Protein AF-A0A6I5CPD0-F1 (afdb_monomer)

Structure (mmCIF, N/CA/C/O backbone):
data_AF-A0A6I5CPD0-F1
#
_entry.id   AF-A0A6I5CPD0-F1
#
loop_
_atom_site.group_PDB
_atom_site.id
_atom_site.type_symbol
_atom_site.label_atom_id
_atom_site.label_alt_id
_atom_site.label_comp_id
_atom_site.label_asym_id
_atom_site.label_entity_id
_atom_site.label_seq_id
_atom_site.pdbx_PDB_ins_code
_atom_site.Cartn_x
_atom_site.Cartn_y
_atom_site.Cartn_z
_atom_site.occupancy
_atom_site.B_iso_or_equiv
_atom_site.auth_seq_id
_atom_site.auth_comp_id
_atom_site.auth_asym_id
_atom_site.auth_atom_id
_atom_site.pdbx_PDB_model_num
ATOM 1 N N . ARG A 1 1 ? 8.967 -17.301 8.959 1.00 44.94 1 ARG A N 1
ATOM 2 C CA . ARG A 1 1 ? 9.416 -17.117 7.555 1.00 44.94 1 ARG A CA 1
ATOM 3 C C . ARG A 1 1 ? 8.310 -17.687 6.688 1.00 44.94 1 ARG A C 1
ATOM 5 O O . ARG A 1 1 ? 8.129 -18.886 6.740 1.00 44.94 1 ARG A O 1
ATOM 12 N N . GLY A 1 2 ? 7.437 -16.948 6.027 1.00 44.00 2 GLY A N 1
ATOM 13 C CA . GLY A 1 2 ? 7.401 -15.545 5.593 1.00 44.00 2 GLY A CA 1
ATOM 14 C C . GLY A 1 2 ? 6.470 -15.422 4.369 1.00 44.00 2 GLY A C 1
ATOM 15 O O . GLY A 1 2 ? 5.999 -14.338 4.059 1.00 44.00 2 GLY A O 1
ATOM 16 N N . ASP A 1 3 ? 6.144 -16.559 3.746 1.00 46.19 3 ASP A N 1
ATOM 17 C CA . ASP A 1 3 ? 5.375 -16.657 2.503 1.00 46.19 3 ASP A CA 1
ATOM 18 C C . ASP A 1 3 ? 3.861 -16.877 2.708 1.00 46.19 3 ASP A C 1
ATOM 20 O O . ASP A 1 3 ? 3.093 -16.814 1.752 1.00 46.19 3 ASP A O 1
ATOM 24 N N . GLY A 1 4 ? 3.405 -17.077 3.953 1.00 43.81 4 GLY A N 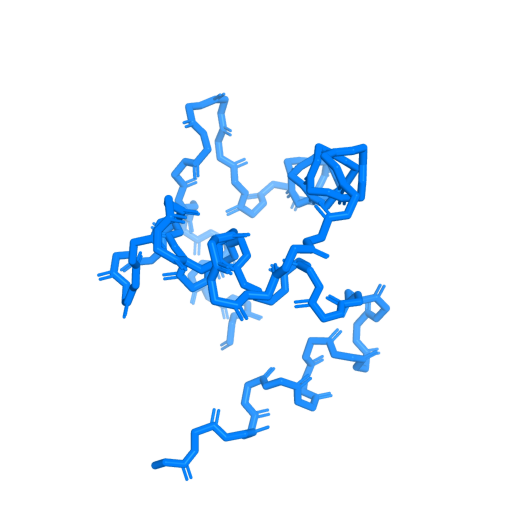1
ATOM 25 C CA . GLY A 1 4 ? 1.977 -17.232 4.276 1.00 43.81 4 GLY A CA 1
ATOM 26 C C . GLY A 1 4 ? 1.149 -15.978 3.966 1.00 43.81 4 GLY A C 1
ATOM 27 O O . GLY A 1 4 ? 0.084 -16.081 3.363 1.00 43.81 4 GLY A O 1
ATOM 28 N N . HIS A 1 5 ? 1.680 -14.787 4.275 1.00 49.88 5 HIS A N 1
ATOM 29 C CA . HIS A 1 5 ? 1.027 -13.509 3.955 1.00 49.88 5 HIS A CA 1
ATOM 30 C C . HIS A 1 5 ? 0.957 -13.258 2.439 1.00 49.88 5 HIS A C 1
ATOM 32 O O . HIS A 1 5 ? -0.011 -12.689 1.944 1.00 49.88 5 HIS A O 1
ATOM 38 N N . VAL A 1 6 ? 1.942 -13.739 1.670 1.00 52.84 6 VAL A N 1
ATOM 39 C CA . VAL A 1 6 ? 1.952 -13.591 0.206 1.00 52.84 6 VAL A CA 1
ATOM 40 C C . VAL A 1 6 ? 0.817 -14.404 -0.429 1.00 52.84 6 VAL A C 1
ATOM 42 O O . VAL A 1 6 ? 0.142 -13.902 -1.322 1.00 52.84 6 VAL A O 1
ATOM 45 N N . ALA A 1 7 ? 0.538 -15.617 0.061 1.00 48.41 7 ALA A N 1
ATOM 46 C CA . ALA A 1 7 ? -0.552 -16.457 -0.448 1.00 48.41 7 ALA A CA 1
ATOM 47 C C . ALA A 1 7 ? -1.957 -15.897 -0.136 1.00 48.41 7 ALA A C 1
ATOM 49 O O . ALA A 1 7 ? -2.865 -16.001 -0.967 1.00 48.41 7 ALA A O 1
ATOM 50 N N . VAL A 1 8 ? -2.131 -15.261 1.029 1.00 53.28 8 VAL A N 1
ATOM 51 C CA . VAL A 1 8 ? -3.384 -14.576 1.403 1.00 53.28 8 VAL A CA 1
ATOM 52 C C . VAL A 1 8 ? -3.627 -13.364 0.501 1.00 53.28 8 VAL A C 1
ATOM 54 O O . VAL A 1 8 ? -4.730 -13.183 -0.010 1.00 53.28 8 VAL A O 1
ATOM 57 N N . LEU A 1 9 ? -2.585 -12.584 0.212 1.00 56.16 9 LEU A N 1
ATOM 58 C CA . LEU A 1 9 ? -2.691 -11.393 -0.634 1.00 56.16 9 LEU A CA 1
ATOM 59 C C . LEU A 1 9 ? -2.949 -11.757 -2.105 1.00 56.16 9 LEU A C 1
ATOM 61 O O . LEU A 1 9 ? -3.830 -11.169 -2.734 1.00 56.16 9 LEU A O 1
ATOM 65 N N . VAL A 1 10 ? -2.311 -12.816 -2.616 1.00 54.28 10 VAL A N 1
ATOM 66 C CA . VAL A 1 10 ? -2.619 -13.377 -3.946 1.00 54.28 10 VAL A CA 1
ATOM 67 C C . VAL A 1 10 ? -4.083 -13.839 -4.037 1.00 54.28 10 VAL A C 1
ATOM 69 O O . VAL A 1 10 ? -4.736 -13.586 -5.048 1.00 54.28 10 VAL A O 1
ATOM 72 N N . SER A 1 11 ? -4.635 -14.436 -2.974 1.00 51.16 11 SER A N 1
ATOM 73 C CA . SER A 1 11 ? -6.039 -14.891 -2.938 1.00 51.16 11 SER A CA 1
ATOM 74 C C . SER A 1 11 ? -7.057 -13.741 -2.895 1.00 51.16 11 SER A C 1
ATOM 76 O O . SER A 1 11 ? -8.191 -13.908 -3.336 1.00 51.16 11 SER A O 1
ATOM 78 N N . LEU A 1 12 ? -6.652 -12.553 -2.433 1.00 57.47 12 LEU A N 1
ATOM 79 C CA . LEU A 1 12 ? -7.465 -11.326 -2.436 1.00 57.47 12 LEU A CA 1
ATOM 80 C C . LEU A 1 12 ? -7.384 -10.541 -3.762 1.00 57.47 12 LEU A C 1
ATOM 82 O O . LEU A 1 12 ? -7.913 -9.427 -3.863 1.00 57.47 12 LEU A O 1
ATOM 86 N N . GLY A 1 13 ? -6.707 -11.093 -4.777 1.00 56.00 13 GLY A N 1
ATOM 87 C CA . GLY A 1 13 ? -6.431 -10.420 -6.050 1.00 56.00 13 GLY A CA 1
ATOM 88 C C . GLY A 1 13 ? -5.390 -9.302 -5.930 1.00 56.00 13 GLY A C 1
ATOM 89 O O . GLY A 1 13 ? -5.252 -8.482 -6.838 1.00 56.00 13 GLY A O 1
ATOM 90 N N . LEU A 1 14 ? -4.668 -9.238 -4.808 1.00 64.25 14 LEU A N 1
ATOM 91 C CA . LEU A 1 14 ? -3.564 -8.314 -4.605 1.00 64.25 14 LEU A CA 1
ATOM 92 C C . LEU A 1 14 ? -2.308 -8.984 -5.160 1.00 64.25 14 LEU A C 1
ATOM 94 O O . LEU A 1 14 ? -1.744 -9.906 -4.576 1.00 64.25 14 LEU A O 1
ATOM 98 N N . GLY A 1 15 ? -1.895 -8.537 -6.345 1.00 72.81 15 GLY A N 1
ATOM 99 C CA . GLY A 1 15 ? -0.670 -9.013 -6.975 1.00 72.81 15 GLY A CA 1
ATOM 100 C C . GLY A 1 15 ? 0.568 -8.801 -6.086 1.00 72.81 15 GLY A C 1
ATOM 101 O O . GLY A 1 15 ? 0.532 -8.037 -5.118 1.00 72.81 15 GLY A O 1
ATOM 102 N N . PRO A 1 16 ? 1.707 -9.419 -6.434 1.00 75.25 16 PRO A N 1
ATOM 103 C CA . PRO A 1 16 ? 2.931 -9.403 -5.622 1.00 75.25 16 PRO A CA 1
ATOM 104 C C . PRO A 1 16 ? 3.432 -7.992 -5.261 1.00 75.25 16 PRO A C 1
ATOM 106 O O . PRO A 1 16 ? 4.045 -7.808 -4.213 1.00 75.25 16 PRO A O 1
ATOM 109 N N . VAL A 1 17 ? 3.130 -6.987 -6.088 1.00 83.00 17 VAL A N 1
ATOM 110 C CA . VAL A 1 17 ? 3.479 -5.583 -5.831 1.00 83.00 17 VAL A CA 1
ATOM 111 C C . VAL A 1 17 ? 2.720 -5.013 -4.631 1.00 83.00 17 VAL A C 1
ATOM 113 O O . VAL A 1 17 ? 3.326 -4.386 -3.770 1.00 83.00 17 VAL A O 1
ATOM 116 N N . ALA A 1 18 ? 1.417 -5.284 -4.517 1.00 82.50 18 ALA A N 1
ATOM 117 C CA . ALA A 1 18 ? 0.602 -4.809 -3.398 1.00 82.50 18 ALA A CA 1
ATOM 118 C C . ALA A 1 18 ? 1.046 -5.415 -2.061 1.00 82.50 18 ALA A C 1
ATOM 120 O O . ALA A 1 18 ? 1.046 -4.728 -1.042 1.00 82.50 18 ALA A O 1
ATOM 121 N N . ALA A 1 19 ? 1.503 -6.670 -2.068 1.00 81.12 19 ALA A N 1
ATOM 122 C CA . ALA A 1 19 ? 2.0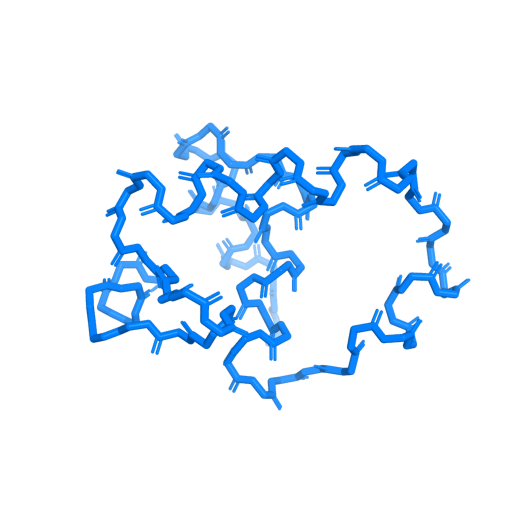75 -7.288 -0.877 1.00 81.12 19 ALA A CA 1
ATOM 123 C C . ALA A 1 19 ? 3.357 -6.591 -0.412 1.00 81.12 19 ALA A C 1
ATOM 125 O O . ALA A 1 19 ? 3.563 -6.395 0.785 1.00 81.12 19 ALA A O 1
ATOM 126 N N . MET A 1 20 ? 4.200 -6.165 -1.351 1.00 82.75 20 MET A N 1
ATOM 127 C CA . MET A 1 20 ? 5.382 -5.381 -1.013 1.00 82.75 20 MET A CA 1
ATOM 128 C C . MET A 1 20 ? 5.025 -3.988 -0.496 1.00 82.75 20 MET A C 1
ATOM 130 O O . MET A 1 20 ? 5.625 -3.564 0.485 1.00 82.75 20 MET A O 1
ATOM 134 N N . VAL A 1 21 ? 4.034 -3.316 -1.090 1.00 86.62 21 VAL A N 1
ATOM 135 C CA . VAL A 1 21 ? 3.553 -2.010 -0.606 1.00 86.62 21 VAL A CA 1
ATOM 136 C C . VAL A 1 21 ? 3.058 -2.111 0.840 1.00 86.62 21 VAL A C 1
ATOM 138 O O . VAL A 1 21 ? 3.423 -1.292 1.680 1.00 86.62 21 VAL A O 1
ATOM 141 N N . LEU A 1 22 ? 2.279 -3.145 1.170 1.00 85.25 22 LEU A N 1
ATOM 142 C CA . LEU A 1 22 ? 1.819 -3.373 2.544 1.00 85.25 22 LEU A CA 1
ATOM 143 C C . LEU A 1 22 ? 2.984 -3.636 3.498 1.00 85.25 22 LEU A C 1
ATOM 145 O O . LEU A 1 22 ? 3.018 -3.079 4.592 1.00 85.25 22 LEU A O 1
ATOM 149 N N . LYS A 1 23 ? 3.969 -4.431 3.070 1.00 83.56 23 LYS A N 1
ATOM 150 C CA . LYS A 1 23 ? 5.174 -4.706 3.858 1.00 83.56 23 LYS A CA 1
ATOM 151 C C . LYS A 1 23 ? 5.967 -3.430 4.156 1.00 83.56 23 LYS A C 1
ATOM 153 O O . LYS A 1 23 ? 6.472 -3.266 5.265 1.00 83.56 23 LYS A O 1
ATOM 158 N N . THR A 1 24 ? 6.065 -2.520 3.188 1.00 86.62 24 THR A N 1
ATOM 159 C CA . THR A 1 24 ? 6.745 -1.232 3.383 1.00 86.62 24 THR A CA 1
ATOM 160 C C . THR A 1 24 ? 5.937 -0.289 4.258 1.00 86.62 24 THR A C 1
ATOM 162 O O . THR A 1 24 ? 6.495 0.322 5.162 1.00 86.62 24 THR A O 1
ATOM 165 N N . ALA A 1 25 ? 4.618 -0.231 4.062 1.00 86.12 25 ALA A N 1
ATOM 166 C CA . ALA A 1 25 ? 3.718 0.584 4.876 1.00 86.12 25 ALA A CA 1
ATOM 167 C C . ALA A 1 25 ? 3.654 0.107 6.339 1.00 86.12 25 ALA A C 1
ATOM 169 O O . ALA A 1 25 ? 3.442 0.906 7.245 1.00 86.12 25 ALA A O 1
ATOM 170 N N . ALA A 1 26 ? 3.876 -1.189 6.579 1.00 84.44 26 ALA A N 1
ATOM 171 C CA . ALA A 1 26 ? 4.008 -1.779 7.909 1.00 84.44 26 ALA A CA 1
ATOM 172 C C . ALA A 1 26 ? 5.388 -1.546 8.560 1.00 84.44 26 ALA A C 1
ATOM 174 O O . ALA A 1 26 ? 5.595 -1.954 9.702 1.00 84.44 26 ALA A O 1
ATOM 175 N N . GLY A 1 27 ? 6.343 -0.937 7.846 1.00 83.44 27 GLY A N 1
ATOM 176 C CA . GLY A 1 27 ? 7.714 -0.732 8.321 1.00 83.44 27 GLY A CA 1
ATOM 177 C C . GLY A 1 27 ? 8.568 -2.005 8.366 1.00 83.44 27 GLY A C 1
ATOM 178 O O . GLY A 1 27 ? 9.653 -2.001 8.938 1.00 83.44 27 GLY A O 1
ATOM 179 N N . GLU A 1 28 ? 8.114 -3.107 7.763 1.00 81.00 28 GLU A N 1
ATOM 180 C CA . GLU A 1 28 ? 8.847 -4.380 7.742 1.00 81.00 28 GLU A CA 1
ATOM 181 C C . GLU A 1 28 ? 9.966 -4.403 6.687 1.00 81.00 28 GLU A C 1
ATOM 183 O O . GLU A 1 28 ? 10.782 -5.330 6.645 1.00 81.00 28 GLU A O 1
ATOM 188 N N . SER A 1 29 ? 9.989 -3.438 5.765 1.00 80.38 29 SER A N 1
ATOM 189 C CA . SER A 1 29 ? 11.012 -3.285 4.724 1.00 80.38 29 SER A CA 1
ATOM 190 C C . SER A 1 29 ? 11.032 -1.861 4.171 1.00 80.38 29 SER A C 1
ATOM 192 O O . SER A 1 29 ? 10.035 -1.151 4.247 1.00 80.38 29 SER A O 1
ATOM 194 N N . ASP A 1 30 ? 12.151 -1.474 3.562 1.00 81.19 30 ASP A N 1
ATOM 195 C CA . ASP A 1 30 ? 12.286 -0.188 2.880 1.00 81.19 30 ASP A CA 1
ATOM 196 C C . ASP A 1 30 ? 11.768 -0.258 1.431 1.00 81.19 30 ASP A C 1
ATOM 198 O O . ASP A 1 30 ? 12.084 -1.188 0.680 1.00 81.19 30 ASP A O 1
ATOM 202 N N . ALA A 1 31 ? 10.962 0.728 1.030 1.00 76.94 31 ALA A N 1
ATOM 203 C CA . ALA A 1 31 ? 10.371 0.777 -0.306 1.00 76.94 31 ALA A CA 1
ATOM 204 C C . ALA A 1 31 ? 11.390 1.105 -1.404 1.00 76.94 31 ALA A C 1
ATOM 206 O O . ALA A 1 31 ? 11.221 0.668 -2.542 1.00 76.94 31 ALA A O 1
ATOM 207 N N . GLY A 1 32 ? 12.438 1.877 -1.107 1.00 76.44 32 GLY A N 1
ATOM 208 C CA . GLY A 1 32 ? 13.553 2.103 -2.029 1.00 76.44 32 GLY A CA 1
ATOM 209 C C . GLY A 1 32 ? 14.292 0.800 -2.309 1.00 76.44 32 GLY A C 1
ATOM 210 O O . GLY A 1 32 ? 14.355 0.362 -3.455 1.00 76.44 32 GLY A O 1
ATOM 211 N N . LEU A 1 33 ? 14.714 0.112 -1.249 1.00 78.12 33 LEU A N 1
A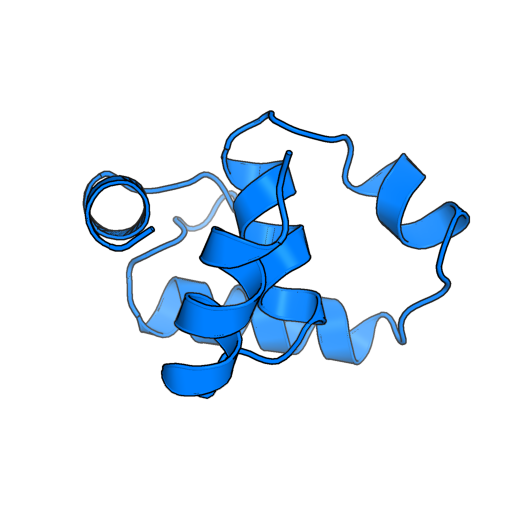TOM 212 C CA . LEU A 1 33 ? 15.441 -1.152 -1.329 1.00 78.12 33 LEU A CA 1
ATOM 213 C C . LEU A 1 33 ? 14.652 -2.232 -2.087 1.00 78.12 33 LEU A C 1
ATOM 215 O O . LEU A 1 33 ? 15.203 -2.933 -2.933 1.00 78.12 33 LEU A O 1
ATOM 219 N N . LEU A 1 34 ? 13.349 -2.376 -1.825 1.00 74.31 34 LEU A N 1
ATOM 220 C CA . LEU A 1 34 ? 12.531 -3.374 -2.524 1.00 74.31 34 LEU A CA 1
ATOM 221 C C . LEU A 1 34 ? 12.344 -3.071 -4.016 1.00 74.31 34 LEU A C 1
ATOM 223 O O . LEU A 1 34 ? 12.213 -4.011 -4.802 1.00 74.31 34 LEU A O 1
ATOM 227 N N . ARG A 1 35 ? 12.339 -1.790 -4.407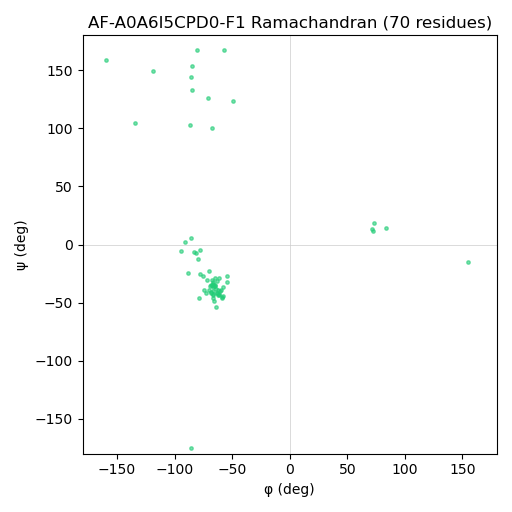 1.00 72.56 35 ARG A N 1
ATOM 228 C CA . ARG A 1 35 ? 12.292 -1.371 -5.817 1.00 72.56 35 ARG A CA 1
ATOM 229 C C . ARG A 1 35 ? 13.636 -1.565 -6.524 1.00 72.56 35 ARG A C 1
ATOM 231 O O . ARG A 1 35 ? 13.641 -1.799 -7.727 1.00 72.56 35 ARG A O 1
ATOM 238 N N . GLU A 1 36 ? 14.749 -1.521 -5.794 1.00 75.56 36 GLU A N 1
ATOM 239 C CA . GLU A 1 36 ? 16.090 -1.790 -6.333 1.00 75.56 36 GLU A CA 1
ATOM 240 C C . GLU A 1 36 ? 16.372 -3.288 -6.502 1.00 75.56 36 GLU A C 1
ATOM 242 O O . GLU A 1 36 ? 16.853 -3.713 -7.549 1.00 75.56 36 GLU A O 1
ATOM 247 N N . ILE A 1 37 ? 16.044 -4.108 -5.496 1.00 68.88 37 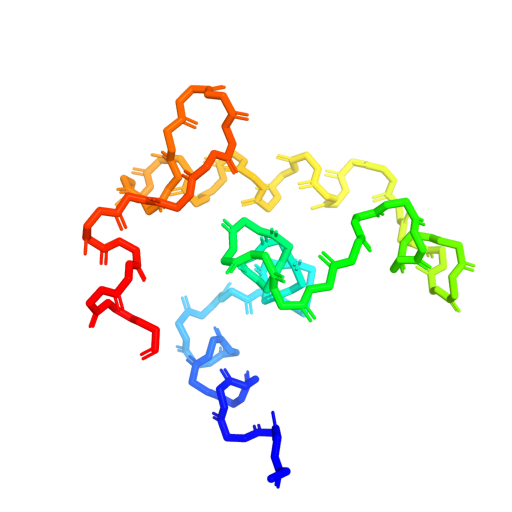ILE A N 1
ATOM 248 C CA . ILE A 1 37 ? 16.303 -5.561 -5.518 1.00 68.88 37 ILE A CA 1
ATOM 249 C C . ILE A 1 37 ? 15.462 -6.257 -6.594 1.00 68.88 37 ILE A C 1
ATOM 251 O O . ILE A 1 37 ? 15.895 -7.239 -7.201 1.00 68.88 37 ILE A O 1
ATOM 255 N N . ARG A 1 38 ? 14.243 -5.765 -6.827 1.00 67.31 38 ARG A N 1
ATOM 256 C CA . ARG A 1 38 ? 13.372 -6.236 -7.896 1.00 67.31 38 ARG A CA 1
ATOM 257 C C . ARG A 1 38 ? 12.787 -5.015 -8.609 1.00 67.31 38 ARG A C 1
ATOM 259 O O . ARG A 1 38 ? 11.861 -4.411 -8.066 1.00 67.31 38 ARG A O 1
ATOM 266 N N . PRO A 1 39 ? 13.276 -4.670 -9.812 1.00 66.31 39 PRO A N 1
ATOM 267 C CA . PRO A 1 39 ? 12.748 -3.543 -10.562 1.00 66.31 39 PRO A CA 1
ATOM 268 C C . PRO A 1 39 ? 11.324 -3.873 -11.002 1.00 66.31 39 PRO A C 1
ATOM 270 O O . PRO A 1 39 ? 11.090 -4.632 -11.940 1.00 66.31 39 PRO A O 1
ATOM 273 N N . TRP A 1 40 ? 10.360 -3.335 -10.268 1.00 69.00 40 TRP A N 1
ATOM 274 C CA . TRP A 1 40 ? 8.974 -3.307 -10.698 1.00 69.00 40 TRP A CA 1
ATOM 275 C C . TRP A 1 40 ? 8.758 -2.082 -11.569 1.00 69.00 40 TRP A C 1
ATOM 277 O O . TRP A 1 40 ? 9.298 -1.011 -11.292 1.00 69.00 40 TRP A O 1
ATOM 287 N N . GLU A 1 41 ? 7.912 -2.235 -12.582 1.00 76.25 41 GLU A N 1
ATOM 288 C CA . GLU A 1 41 ? 7.350 -1.105 -13.313 1.00 76.25 41 GLU A CA 1
ATOM 289 C C . GLU A 1 41 ? 6.797 -0.074 -12.307 1.00 76.25 41 GLU A C 1
ATOM 291 O O . GLU A 1 41 ? 5.929 -0.423 -11.494 1.00 76.25 41 GLU A O 1
ATOM 296 N N . PRO A 1 42 ? 7.249 1.194 -12.338 1.00 78.31 42 PRO A N 1
ATOM 297 C CA . PRO A 1 42 ? 6.787 2.221 -11.403 1.00 78.31 42 PRO A CA 1
ATOM 298 C C . PRO A 1 42 ? 5.260 2.376 -11.394 1.00 78.31 42 PRO A C 1
ATOM 300 O O . PRO A 1 42 ? 4.656 2.638 -10.356 1.00 78.31 42 PRO A O 1
ATOM 303 N N . GLN A 1 43 ? 4.623 2.150 -12.546 1.00 79.56 43 GLN A N 1
ATOM 304 C CA . GLN A 1 43 ? 3.170 2.195 -12.707 1.00 79.56 43 GLN A CA 1
ATOM 305 C C . GLN A 1 43 ? 2.462 1.062 -11.958 1.00 79.56 43 GLN A C 1
ATOM 307 O O . GLN A 1 43 ? 1.390 1.283 -11.400 1.00 79.56 43 GLN A O 1
ATOM 312 N N . ALA A 1 44 ? 3.065 -0.127 -11.879 1.00 81.31 44 ALA A N 1
ATOM 313 C CA . ALA A 1 44 ? 2.505 -1.243 -11.123 1.00 81.31 44 ALA A CA 1
ATOM 314 C C . ALA A 1 44 ? 2.500 -0.950 -9.614 1.00 81.31 44 ALA A C 1
ATOM 316 O O . ALA A 1 44 ? 1.548 -1.307 -8.922 1.00 81.31 44 ALA A O 1
ATOM 317 N N . TRP A 1 45 ? 3.531 -0.261 -9.112 1.00 84.38 45 TRP A N 1
ATOM 318 C CA . TRP A 1 45 ? 3.592 0.186 -7.717 1.00 84.38 45 TRP A CA 1
ATOM 319 C C . TRP A 1 45 ? 2.511 1.223 -7.410 1.00 84.38 45 TRP A C 1
ATOM 321 O O . TRP A 1 45 ? 1.745 1.060 -6.463 1.00 84.38 45 TRP A O 1
ATOM 331 N N . GLN A 1 46 ? 2.385 2.240 -8.262 1.00 86.31 46 GLN A N 1
ATOM 332 C CA . GLN A 1 46 ? 1.353 3.269 -8.124 1.00 86.31 46 GLN A CA 1
ATOM 333 C C . GLN A 1 46 ? -0.066 2.686 -8.202 1.00 86.31 46 GLN A C 1
ATOM 335 O O . GLN A 1 46 ? -0.926 3.025 -7.389 1.00 86.31 46 GLN A O 1
ATOM 340 N N . ALA A 1 47 ? -0.310 1.756 -9.129 1.00 85.50 47 ALA A N 1
ATOM 341 C CA . ALA A 1 47 ? -1.590 1.061 -9.238 1.00 85.50 47 ALA A CA 1
ATOM 342 C C . ALA A 1 47 ? -1.905 0.230 -7.982 1.00 85.50 47 ALA A C 1
ATOM 344 O O . ALA A 1 47 ? -3.051 0.204 -7.530 1.00 85.50 47 ALA A O 1
ATOM 345 N N . ALA A 1 48 ? -0.895 -0.418 -7.394 1.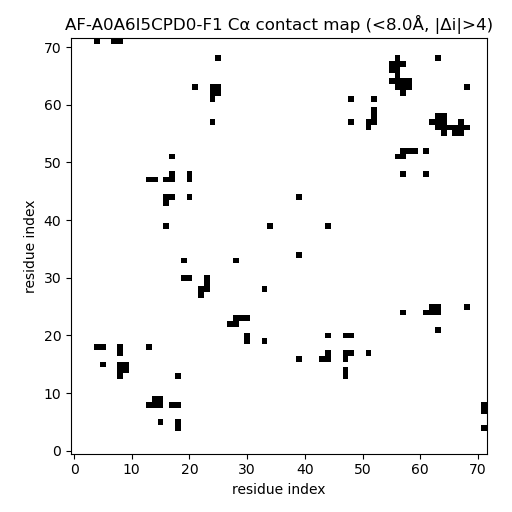00 85.88 48 ALA A N 1
ATOM 346 C CA . ALA A 1 48 ? -1.046 -1.170 -6.155 1.00 85.88 48 ALA A CA 1
ATOM 347 C C . ALA A 1 48 ? -1.374 -0.261 -4.960 1.00 85.88 48 ALA A C 1
ATOM 349 O O . ALA A 1 48 ? -2.313 -0.555 -4.221 1.00 85.88 48 ALA A O 1
ATOM 350 N N . GLU A 1 49 ? -0.671 0.863 -4.795 1.00 87.81 49 GLU A N 1
ATOM 351 C CA . GLU A 1 49 ? -1.004 1.851 -3.763 1.00 87.81 49 GLU A CA 1
ATOM 352 C C . GLU A 1 49 ? -2.428 2.391 -3.935 1.00 87.81 49 GLU A C 1
ATOM 354 O O . GLU A 1 49 ? -3.189 2.443 -2.970 1.00 87.81 49 GLU A O 1
ATOM 359 N N . ALA A 1 50 ? -2.822 2.746 -5.161 1.00 88.25 50 ALA A N 1
ATOM 360 C CA . ALA A 1 50 ? -4.163 3.244 -5.453 1.00 88.25 50 ALA A CA 1
ATOM 361 C C . ALA A 1 50 ? -5.248 2.208 -5.117 1.00 88.25 50 ALA A C 1
ATOM 363 O O . ALA A 1 50 ? -6.253 2.545 -4.493 1.00 88.25 50 ALA A O 1
ATOM 364 N N . ALA A 1 51 ? -5.033 0.937 -5.465 1.00 86.62 51 ALA A N 1
ATOM 365 C CA . ALA A 1 51 ? -5.962 -0.145 -5.148 1.00 86.62 51 ALA A CA 1
ATOM 366 C C . ALA A 1 51 ? -6.082 -0.403 -3.635 1.00 86.62 51 ALA A C 1
ATOM 368 O O . ALA A 1 51 ? -7.166 -0.738 -3.153 1.00 86.62 51 ALA A O 1
ATOM 369 N N . LEU A 1 52 ? -4.990 -0.254 -2.882 1.00 87.38 52 LEU A N 1
ATOM 370 C CA . LEU A 1 52 ? -4.987 -0.397 -1.424 1.00 87.38 52 LEU A CA 1
ATOM 371 C C . LEU A 1 52 ? -5.634 0.809 -0.725 1.00 87.38 52 LEU A C 1
ATOM 373 O O . LEU A 1 52 ? -6.407 0.618 0.213 1.00 87.38 52 LEU A O 1
ATOM 377 N N . ARG A 1 53 ? -5.403 2.034 -1.216 1.00 90.06 53 ARG A N 1
ATOM 378 C CA . ARG A 1 53 ? -6.108 3.246 -0.759 1.00 90.06 53 ARG A CA 1
ATOM 379 C C . ARG A 1 53 ? -7.609 3.156 -1.026 1.00 90.06 53 ARG A C 1
ATOM 381 O O . ARG A 1 53 ? -8.401 3.430 -0.133 1.00 90.06 53 ARG A O 1
ATOM 388 N N . ALA A 1 54 ? -8.015 2.689 -2.209 1.00 88.44 54 ALA A N 1
ATOM 389 C CA . ALA A 1 54 ? -9.426 2.482 -2.549 1.00 88.44 54 ALA A CA 1
ATOM 390 C C . ALA A 1 54 ? -10.121 1.458 -1.630 1.00 88.44 54 ALA A C 1
ATOM 392 O O . ALA A 1 54 ? -11.317 1.565 -1.375 1.00 88.44 54 ALA A O 1
ATOM 393 N N . ARG A 1 55 ? -9.367 0.487 -1.098 1.00 86.38 55 ARG A N 1
ATOM 394 C CA . ARG A 1 55 ? -9.830 -0.469 -0.077 1.00 86.38 55 ARG A CA 1
ATOM 395 C C . ARG A 1 55 ? -9.796 0.090 1.352 1.00 86.38 55 ARG A C 1
ATOM 397 O O . ARG A 1 55 ? -10.253 -0.587 2.269 1.00 86.38 55 ARG A O 1
ATOM 404 N N . GLY A 1 56 ? -9.238 1.282 1.561 1.00 89.62 56 GLY A N 1
ATOM 405 C CA . GLY A 1 56 ? -9.045 1.889 2.879 1.00 89.62 56 GLY A CA 1
ATOM 406 C C . GLY A 1 56 ? -7.929 1.247 3.706 1.00 89.62 56 GLY A C 1
ATOM 407 O O . GLY A 1 56 ? -7.919 1.397 4.924 1.00 89.62 56 GLY A O 1
ATOM 408 N N . TRP A 1 57 ? -7.018 0.498 3.078 1.00 90.25 57 TRP A N 1
ATOM 409 C CA . TRP A 1 57 ? -5.912 -0.198 3.756 1.00 90.25 57 TRP A CA 1
ATOM 410 C C . TRP A 1 57 ? -4.664 0.672 3.898 1.00 90.2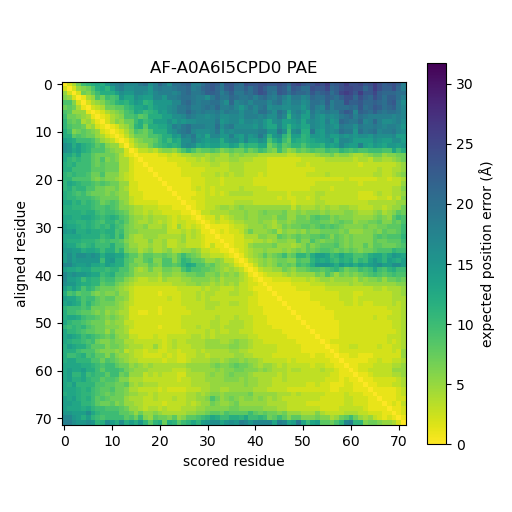5 57 TRP A C 1
ATOM 412 O O . TRP A 1 57 ? -3.860 0.449 4.802 1.00 90.25 57 TRP A O 1
ATOM 422 N N . LEU A 1 58 ? -4.530 1.666 3.020 1.00 90.75 58 LEU A N 1
ATOM 423 C CA . LEU A 1 58 ? -3.537 2.728 3.110 1.00 90.75 58 LEU A CA 1
ATOM 424 C C . LEU A 1 58 ? -4.235 4.080 3.234 1.00 90.75 58 LEU A C 1
ATOM 426 O O . LEU A 1 58 ? -5.325 4.266 2.685 1.00 90.75 58 LEU A O 1
ATOM 430 N N . ASP A 1 59 ? -3.591 5.013 3.922 1.00 88.81 59 ASP A N 1
ATOM 431 C CA . ASP A 1 59 ? -4.002 6.412 3.955 1.00 88.81 59 ASP A CA 1
ATOM 432 C C . ASP A 1 59 ? -3.430 7.223 2.772 1.00 88.81 59 ASP A C 1
ATOM 434 O O . ASP A 1 59 ? -2.816 6.689 1.836 1.00 88.81 59 ASP A O 1
ATOM 438 N N . ALA A 1 60 ? -3.685 8.534 2.786 1.00 87.56 60 ALA A N 1
ATOM 439 C CA . ALA A 1 60 ? -3.212 9.457 1.758 1.00 87.56 60 ALA A CA 1
ATOM 440 C C . ALA A 1 60 ? -1.676 9.539 1.697 1.00 87.56 60 ALA A C 1
ATOM 442 O O . ALA A 1 60 ? -1.124 9.680 0.606 1.00 87.56 60 ALA A O 1
ATOM 443 N N . ASP A 1 61 ? -1.002 9.367 2.834 1.00 85.12 61 ASP A N 1
ATOM 444 C CA . ASP A 1 61 ? 0.455 9.397 2.961 1.00 85.12 61 ASP A CA 1
ATOM 445 C C . ASP A 1 61 ? 1.104 8.043 2.610 1.00 85.12 61 ASP A C 1
ATOM 447 O O . ASP A 1 61 ? 2.325 7.937 2.494 1.00 85.12 61 ASP A O 1
ATOM 451 N N . GLY A 1 62 ? 0.293 7.005 2.370 1.00 83.50 62 GLY A N 1
ATOM 452 C CA . GLY A 1 62 ? 0.753 5.654 2.053 1.00 83.50 62 GLY A CA 1
ATOM 453 C C . GLY A 1 62 ? 1.106 4.819 3.285 1.00 83.50 62 GLY A C 1
ATOM 454 O O . GLY A 1 62 ? 1.729 3.766 3.140 1.00 83.50 62 GLY A O 1
ATOM 455 N N . ALA A 1 63 ? 0.707 5.252 4.482 1.00 87.06 63 ALA A N 1
ATOM 456 C CA . ALA A 1 63 ? 0.865 4.486 5.708 1.00 87.06 63 ALA A CA 1
ATOM 457 C C . ALA A 1 63 ? -0.290 3.493 5.903 1.00 87.06 63 ALA A C 1
ATOM 459 O O . ALA A 1 63 ? -1.400 3.662 5.389 1.00 87.06 63 ALA A O 1
ATOM 460 N N . LEU A 1 64 ? -0.005 2.414 6.636 1.00 87.56 64 LEU A N 1
ATOM 461 C CA . LEU A 1 64 ? -0.965 1.346 6.891 1.00 87.56 64 LEU A CA 1
ATOM 462 C C . LEU A 1 64 ? -2.065 1.829 7.847 1.00 87.56 64 LEU A C 1
ATOM 464 O O . LEU A 1 64 ? -1.783 2.279 8.957 1.00 87.56 64 LEU A O 1
ATOM 468 N N . THR A 1 65 ? -3.327 1.681 7.450 1.00 89.25 65 THR A N 1
ATOM 469 C CA . THR A 1 65 ? -4.466 2.003 8.320 1.00 89.25 65 THR A CA 1
ATOM 470 C C . THR A 1 65 ? -4.753 0.864 9.300 1.00 89.25 65 THR A C 1
ATOM 472 O O . THR A 1 65 ? -4.306 -0.271 9.120 1.00 89.25 65 THR A O 1
ATOM 475 N N . ALA A 1 66 ? -5.588 1.121 10.310 1.00 86.25 66 ALA A N 1
ATOM 476 C CA . ALA A 1 66 ? -6.065 0.072 11.215 1.00 86.25 66 ALA A CA 1
ATOM 477 C C . ALA A 1 66 ? -6.798 -1.066 10.473 1.00 86.25 66 ALA A C 1
ATOM 479 O O . ALA A 1 66 ? -6.640 -2.234 10.823 1.00 86.25 66 ALA A O 1
ATOM 480 N N . ALA A 1 67 ? -7.555 -0.742 9.417 1.00 83.81 67 ALA A N 1
ATOM 481 C CA . ALA A 1 67 ? -8.233 -1.735 8.584 1.00 83.81 67 ALA A CA 1
ATOM 482 C C . ALA A 1 67 ? -7.235 -2.583 7.777 1.00 83.81 67 ALA A C 1
ATOM 484 O O . ALA A 1 67 ? -7.377 -3.803 7.719 1.00 83.81 67 ALA A O 1
ATOM 485 N N . GLY A 1 68 ? -6.196 -1.954 7.214 1.00 83.25 68 GLY A N 1
ATOM 486 C CA . GLY A 1 68 ? -5.111 -2.661 6.530 1.00 83.25 68 GLY A CA 1
ATOM 487 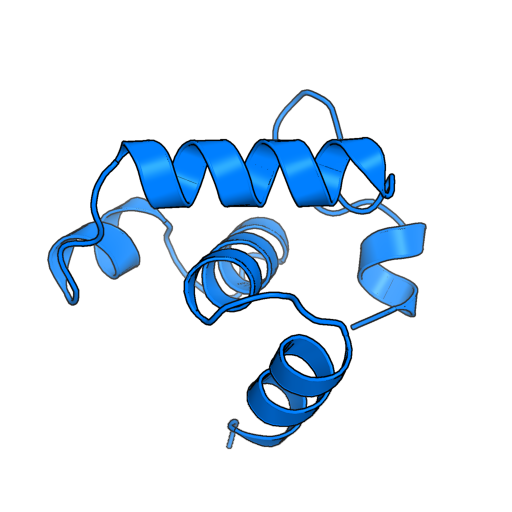C C . GLY A 1 68 ? -4.296 -3.548 7.474 1.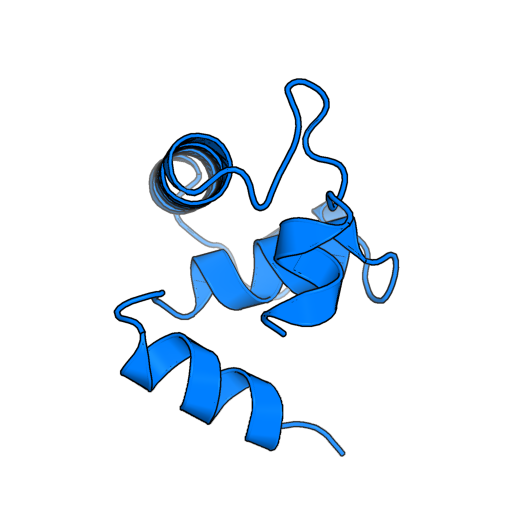00 83.25 68 GLY A C 1
ATOM 488 O O . GLY A 1 68 ? -3.908 -4.649 7.101 1.00 83.25 68 GLY A O 1
ATOM 489 N N . ALA A 1 69 ? -4.091 -3.114 8.720 1.00 81.44 69 ALA A N 1
ATOM 490 C CA . ALA A 1 69 ? -3.404 -3.901 9.741 1.00 81.44 69 ALA A CA 1
ATOM 491 C C . ALA A 1 69 ? -4.208 -5.127 10.201 1.00 81.44 69 ALA A C 1
ATOM 493 O O . ALA A 1 69 ? -3.613 -6.165 10.474 1.00 81.44 69 ALA A O 1
ATOM 494 N N . ALA A 1 70 ? -5.537 -5.018 10.278 1.00 80.50 70 ALA A N 1
ATOM 495 C CA . ALA A 1 70 ? -6.416 -6.122 10.661 1.00 80.50 70 ALA A CA 1
ATOM 496 C C . ALA A 1 70 ? -6.662 -7.131 9.524 1.00 80.50 70 ALA A C 1
ATOM 498 O O . ALA A 1 70 ? -6.978 -8.286 9.795 1.00 80.50 70 ALA A O 1
ATOM 499 N N . GLY A 1 71 ? -6.546 -6.695 8.266 1.00 69.88 71 GLY A N 1
ATOM 500 C CA . GLY A 1 71 ? -6.769 -7.524 7.077 1.00 69.88 71 GLY A CA 1
ATOM 501 C C . GLY A 1 71 ? -5.531 -8.244 6.529 1.00 69.88 71 GLY A C 1
ATOM 502 O O . GLY A 1 71 ? -5.649 -8.883 5.482 1.00 69.88 71 GLY A O 1
ATOM 503 N N . ARG A 1 72 ? -4.368 -8.108 7.182 1.00 64.12 72 ARG A N 1
ATOM 504 C CA . ARG A 1 72 ? -3.082 -8.671 6.734 1.00 64.12 72 ARG A CA 1
ATOM 505 C C . ARG A 1 72 ? -2.835 -10.097 7.224 1.00 64.12 72 ARG A C 1
ATOM 507 O O . ARG A 1 72 ? -3.181 -10.386 8.391 1.00 64.12 72 ARG A O 1
#

Radius of gyration: 11.2 Å; Cα contacts (8 Å, |Δi|>4): 70; chains: 1; bounding box: 26×27×24 Å

Foldseek 3Di:
DDCPLVVLCVVVVQPPLLSVLLCVLVVVDPPVVVCVVPVDDVVSNVVSLVVCVVVVQADPVSHGDPVVVVSD

Mean predicted aligned error: 7.08 Å

Solvent-accessible surface area (backbone atoms only — not comparable to full-atom values): 4161 Å² total; per-residue (Å²): 141,77,63,67,64,52,55,55,33,50,73,71,72,34,51,77,55,35,52,50,52,52,36,30,34,68,67,78,44,59,65,67,58,53,44,66,80,46,79,62,60,69,65,56,48,52,51,28,53,51,56,34,36,76,70,51,25,24,49,96,89,54,42,56,28,74,60,30,64,72,72,104

Secondary structure (DSSP, 8-state):
--SHHHHHHHHTT--HHHHHHHHHHTTSS-HHHHHHHS---HHHHHHHHHHHHHTTSB-TTSPBPHHHHHT-

Sequence (72 aa):
RGDGHVAVLVSLGLGPVAAMVLKTAAGESDAGLLREIRPWEPQAWQAAEAALRARGWLDADGALTAAGAAGR

pLDDT: mean 75.91, std 13.55, range [43.81, 90.75]

Nearest PDB structures (foldseek):
  6h57-assembly1_A  TM=7.307E-01  e=2.799E+00  Saccharomyces cerevisiae S288C